Protein AF-A0A7S3S8M0-F1 (afdb_monomer_lite)

Organism: NCBI:txid141414

Structure (mmCIF, N/CA/C/O backbone):
data_AF-A0A7S3S8M0-F1
#
_entry.id   AF-A0A7S3S8M0-F1
#
loop_
_atom_site.group_PDB
_atom_site.id
_atom_site.type_symbol
_atom_site.label_atom_id
_atom_site.label_alt_id
_atom_site.label_comp_id
_atom_site.label_asym_id
_atom_site.label_entity_id
_atom_site.label_seq_id
_atom_site.pdbx_PDB_ins_code
_atom_site.Cartn_x
_atom_site.Cartn_y
_atom_site.Cartn_z
_atom_site.occupancy
_atom_site.B_iso_or_equiv
_atom_site.auth_seq_id
_atom_site.auth_comp_id
_atom_site.auth_asym_id
_atom_site.auth_atom_id
_atom_site.pdbx_PDB_model_num
ATOM 1 N N . ARG A 1 1 ? 14.376 28.567 -55.892 1.00 46.47 1 ARG A N 1
ATOM 2 C CA . ARG A 1 1 ? 14.948 27.377 -56.559 1.00 46.47 1 ARG A CA 1
ATOM 3 C C . ARG A 1 1 ? 15.601 26.534 -55.477 1.00 46.47 1 ARG A C 1
ATOM 5 O O . ARG A 1 1 ? 16.630 26.946 -54.967 1.00 46.47 1 ARG A O 1
ATOM 12 N N . ILE A 1 2 ? 14.950 25.452 -55.061 1.00 45.78 2 ILE A N 1
ATOM 13 C CA . ILE A 1 2 ? 15.560 24.413 -54.226 1.00 45.78 2 ILE A CA 1
ATOM 14 C C . ILE A 1 2 ? 15.512 23.169 -55.100 1.00 45.78 2 ILE A C 1
ATOM 16 O O . ILE A 1 2 ? 14.434 22.763 -55.526 1.00 45.78 2 ILE A O 1
ATOM 20 N N . GLU A 1 3 ? 16.686 22.670 -55.458 1.00 56.94 3 GLU A N 1
ATOM 21 C CA . GLU A 1 3 ? 16.868 21.474 -56.262 1.00 56.94 3 GLU A CA 1
ATOM 22 C C . GLU A 1 3 ? 17.497 20.395 -55.374 1.00 56.94 3 GLU A C 1
ATOM 24 O O . GLU A 1 3 ? 18.583 20.587 -54.832 1.00 56.94 3 GLU A O 1
ATOM 29 N N . PHE A 1 4 ? 16.781 19.270 -55.328 1.00 53.50 4 PHE A N 1
ATOM 30 C CA . PHE A 1 4 ? 17.281 17.897 -55.277 1.00 53.50 4 PHE A CA 1
ATOM 31 C C . PHE A 1 4 ? 17.477 17.166 -53.937 1.00 53.50 4 PHE A C 1
ATOM 33 O O . PHE A 1 4 ? 17.647 17.773 -52.882 1.00 53.50 4 PHE A O 1
ATOM 40 N N . PRO A 1 5 ? 17.293 15.830 -53.987 1.00 68.62 5 PRO A N 1
ATOM 41 C CA . PRO A 1 5 ? 16.395 15.100 -53.109 1.00 68.62 5 PRO A CA 1
ATOM 42 C C . PRO A 1 5 ? 17.157 14.026 -52.326 1.00 68.62 5 PRO A C 1
ATOM 44 O O . PRO A 1 5 ? 18.176 13.512 -52.771 1.00 68.62 5 PRO A O 1
ATOM 47 N N . ASN A 1 6 ? 16.632 13.630 -51.175 1.00 56.84 6 ASN A N 1
ATOM 48 C CA . ASN A 1 6 ? 17.016 12.362 -50.569 1.00 56.84 6 ASN A CA 1
ATOM 49 C C . ASN A 1 6 ? 15.737 11.587 -50.310 1.00 56.84 6 ASN A C 1
ATOM 51 O O . ASN A 1 6 ? 15.088 11.699 -49.272 1.00 56.84 6 ASN A O 1
ATOM 55 N N . GLU A 1 7 ? 15.359 10.866 -51.355 1.00 65.06 7 GLU A N 1
ATOM 56 C CA . GLU A 1 7 ? 14.410 9.776 -51.306 1.00 65.06 7 GLU A CA 1
ATOM 57 C C . GLU A 1 7 ? 14.955 8.704 -50.359 1.00 65.06 7 GLU A C 1
ATOM 59 O O . GLU A 1 7 ? 16.069 8.229 -50.540 1.00 65.06 7 GLU A O 1
ATOM 64 N N . CYS A 1 8 ? 14.162 8.358 -49.348 1.00 56.94 8 CYS A N 1
ATOM 65 C CA . CYS A 1 8 ? 13.964 6.995 -48.853 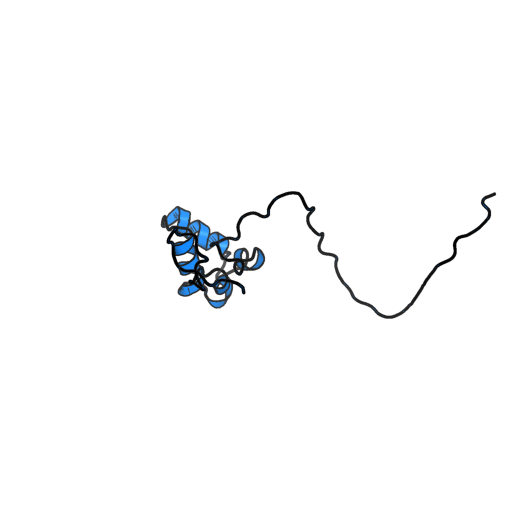1.00 56.94 8 CYS A CA 1
ATOM 66 C C . CYS A 1 8 ? 12.659 6.999 -48.049 1.00 56.94 8 CYS A C 1
ATOM 68 O O . CYS A 1 8 ? 12.625 6.806 -46.835 1.00 56.94 8 CYS A O 1
ATOM 70 N N . GLY A 1 9 ? 11.565 7.283 -48.761 1.00 52.06 9 GLY A N 1
ATOM 71 C CA . GLY A 1 9 ? 10.241 6.869 -48.332 1.00 52.06 9 GLY A CA 1
ATOM 72 C C . GLY A 1 9 ? 10.161 5.350 -48.423 1.00 52.06 9 GLY A C 1
ATOM 73 O O . GLY A 1 9 ? 10.115 4.798 -49.518 1.00 52.06 9 GLY A O 1
ATOM 74 N N . GLY A 1 10 ? 10.154 4.690 -47.270 1.00 51.50 10 GLY A N 1
ATOM 75 C CA . GLY A 1 10 ? 9.559 3.370 -47.114 1.00 51.50 10 GLY A CA 1
ATOM 76 C C . GLY A 1 10 ? 8.141 3.559 -46.594 1.00 51.50 10 GLY A C 1
ATOM 77 O O . GLY A 1 10 ? 7.939 3.709 -45.392 1.00 51.50 10 GLY A O 1
ATOM 78 N N . CYS A 1 11 ? 7.169 3.621 -47.499 1.00 51.19 11 CYS A N 1
ATOM 79 C CA . CYS A 1 11 ? 5.758 3.532 -47.151 1.00 51.19 11 CYS A CA 1
ATOM 80 C C . CYS A 1 11 ? 5.364 2.057 -47.272 1.00 51.19 11 CYS A C 1
ATOM 82 O O . CYS A 1 11 ? 5.011 1.626 -48.366 1.00 51.19 11 CYS A O 1
ATOM 84 N N . ASP A 1 12 ? 5.425 1.293 -46.183 1.00 59.22 12 ASP A N 1
ATOM 85 C CA . ASP A 1 12 ? 4.688 0.029 -46.092 1.00 59.22 12 ASP A CA 1
ATOM 86 C C . ASP A 1 12 ? 3.288 0.331 -45.537 1.00 59.22 12 ASP A C 1
ATOM 88 O O . ASP A 1 12 ? 3.151 0.698 -44.364 1.00 59.22 12 ASP A O 1
ATOM 92 N N . PRO A 1 13 ? 2.220 0.229 -46.347 1.00 67.12 13 PRO A N 1
ATOM 93 C CA . PRO A 1 13 ? 0.866 0.197 -45.839 1.00 67.12 13 PRO A CA 1
ATOM 94 C C . PRO A 1 13 ? 0.540 -1.247 -45.447 1.00 67.12 13 PRO A C 1
ATOM 96 O O . PRO A 1 13 ? 0.750 -2.168 -46.230 1.00 67.12 13 PRO A O 1
ATOM 99 N N . MET A 1 14 ? -0.077 -1.404 -44.276 1.00 63.03 14 MET A N 1
ATOM 100 C CA . MET A 1 14 ? -0.526 -2.659 -43.655 1.00 63.03 14 MET A CA 1
ATOM 101 C C . MET A 1 14 ? 0.556 -3.361 -42.826 1.00 63.03 14 MET A C 1
ATOM 103 O O . MET A 1 14 ? 1.325 -4.138 -43.362 1.00 63.03 14 MET A O 1
ATOM 107 N N . HIS A 1 15 ? 0.617 -3.083 -41.518 1.00 55.69 15 HIS A N 1
ATOM 108 C CA . HIS A 1 15 ? 0.306 -4.019 -40.419 1.00 55.69 15 HIS A CA 1
ATOM 109 C C . HIS A 1 15 ? 0.291 -3.205 -39.114 1.00 55.69 15 HIS A C 1
ATOM 111 O O . HIS A 1 15 ? 1.302 -2.653 -38.691 1.00 55.69 15 HIS A O 1
ATOM 117 N N . GLY A 1 16 ? -0.899 -3.031 -38.540 1.00 54.84 16 GLY A N 1
ATOM 118 C CA . GLY A 1 16 ? -1.130 -2.096 -37.447 1.00 54.84 16 GLY A CA 1
ATOM 119 C C . GLY A 1 16 ? -0.577 -2.525 -36.095 1.00 54.84 16 GLY A C 1
ATOM 120 O O . GLY A 1 16 ? -0.314 -3.694 -35.853 1.00 54.84 16 GLY A O 1
ATOM 121 N N . ALA A 1 17 ? -0.523 -1.561 -35.184 1.00 56.16 17 ALA A N 1
ATOM 122 C CA . ALA A 1 17 ? -0.957 -1.749 -33.809 1.00 56.16 17 ALA A CA 1
ATOM 123 C C . ALA A 1 17 ? -1.105 -0.378 -33.151 1.00 56.16 17 ALA A C 1
ATOM 125 O O . ALA A 1 17 ? -0.195 0.448 -33.137 1.00 56.16 17 ALA A O 1
ATOM 126 N N . GLN A 1 1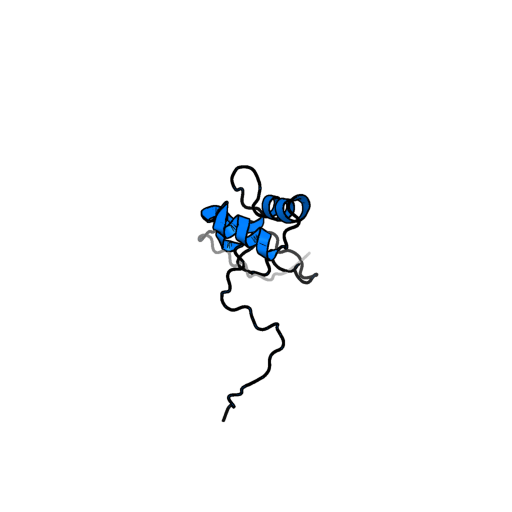8 ? -2.290 -0.168 -32.602 1.00 62.59 18 GLN A N 1
ATOM 127 C CA . GLN A 1 18 ? -2.567 0.822 -31.582 1.00 62.59 18 GLN A CA 1
ATOM 128 C C . GLN A 1 18 ? -1.582 0.602 -30.426 1.00 62.59 18 GLN A C 1
ATOM 130 O O . GLN A 1 18 ? -1.735 -0.357 -29.675 1.00 62.59 18 GLN A O 1
ATOM 135 N N . HIS A 1 19 ? -0.605 1.482 -30.246 1.00 48.19 19 HIS A N 1
ATOM 136 C CA . HIS A 1 19 ? 0.065 1.604 -28.960 1.00 48.19 19 HIS A CA 1
ATOM 137 C C . HIS A 1 19 ? 0.125 3.075 -28.597 1.00 48.19 19 HIS A C 1
ATOM 139 O O . HIS A 1 19 ? 0.967 3.836 -29.066 1.00 48.19 19 HIS A O 1
ATOM 145 N N . HIS A 1 20 ? -0.829 3.456 -27.754 1.00 51.00 20 HIS A N 1
ATOM 146 C CA . HIS A 1 20 ? -0.745 4.619 -26.892 1.00 51.00 20 HIS A CA 1
ATOM 147 C C . HIS A 1 20 ? 0.620 4.552 -26.202 1.00 51.00 20 HIS A C 1
ATOM 149 O O . HIS A 1 20 ? 0.832 3.735 -25.304 1.00 51.00 20 HIS A O 1
ATOM 155 N N . GLY A 1 21 ? 1.570 5.350 -26.687 1.00 43.09 21 GLY A N 1
ATOM 156 C CA . GLY A 1 21 ? 2.818 5.576 -25.987 1.00 43.09 21 GLY A CA 1
ATOM 157 C C . GLY A 1 21 ? 2.462 6.179 -24.640 1.00 43.09 21 GLY A C 1
ATOM 158 O O . GLY A 1 21 ? 2.100 7.350 -24.563 1.00 43.09 21 GLY A O 1
ATOM 159 N N . SER A 1 22 ? 2.508 5.362 -23.589 1.00 50.94 22 SER A N 1
ATOM 160 C CA . SER A 1 22 ? 2.587 5.878 -22.231 1.00 50.94 22 SER A CA 1
ATOM 161 C C . SER A 1 22 ? 3.812 6.798 -22.194 1.00 50.94 22 SER A C 1
ATOM 163 O O . SER A 1 22 ? 4.878 6.362 -22.648 1.00 50.94 22 SER A O 1
ATOM 165 N N . PRO A 1 23 ? 3.700 8.067 -21.764 1.00 51.53 23 PRO A N 1
ATOM 166 C CA . PRO A 1 23 ? 4.862 8.934 -21.702 1.00 51.53 23 PRO A CA 1
ATOM 167 C C . PRO A 1 23 ? 5.863 8.302 -20.734 1.00 51.53 23 PRO A C 1
ATOM 169 O O . PRO A 1 23 ? 5.599 8.180 -19.540 1.00 51.53 23 PRO A O 1
ATOM 172 N N . SER A 1 24 ? 7.005 7.865 -21.263 1.00 43.00 24 SER A N 1
ATOM 173 C CA . SER A 1 24 ? 8.133 7.437 -20.443 1.00 43.00 24 SER A CA 1
ATOM 174 C C . SER A 1 24 ? 8.518 8.619 -19.546 1.00 43.00 24 SER A C 1
ATOM 176 O O . SER A 1 24 ? 8.801 9.694 -20.089 1.00 43.00 24 SER A O 1
ATOM 178 N N . PRO A 1 25 ? 8.520 8.485 -18.206 1.00 56.91 25 PRO A N 1
ATOM 179 C CA . PRO A 1 25 ? 9.016 9.557 -17.362 1.00 56.91 25 PRO A CA 1
ATOM 180 C C . PRO A 1 25 ? 10.507 9.792 -17.674 1.00 56.91 25 PRO A C 1
ATOM 182 O O . PRO A 1 25 ? 11.226 8.842 -18.009 1.00 56.91 25 PRO A O 1
ATOM 185 N N . PRO A 1 26 ? 10.982 11.047 -17.619 1.00 55.00 26 PRO A N 1
ATOM 186 C CA . PRO A 1 26 ? 12.378 11.378 -17.884 1.00 55.00 26 PRO A CA 1
ATOM 187 C C . PRO A 1 26 ? 13.314 10.661 -16.889 1.00 55.00 26 PRO A C 1
ATOM 189 O O . PRO A 1 26 ? 12.963 10.513 -15.716 1.00 55.00 26 PRO A O 1
ATOM 192 N N . PRO A 1 27 ? 14.526 10.248 -17.301 1.00 62.56 27 PRO A N 1
ATOM 193 C CA . PRO A 1 27 ? 15.490 9.634 -16.395 1.00 62.56 27 PRO A CA 1
ATOM 194 C C . PRO A 1 27 ? 16.166 10.726 -15.561 1.00 62.56 27 PRO A C 1
ATOM 196 O O . PRO A 1 27 ? 17.148 11.318 -16.006 1.00 62.56 27 PRO A O 1
ATOM 199 N N . SER A 1 28 ? 15.644 11.078 -14.383 1.00 48.91 28 SER A N 1
ATOM 200 C CA . SER A 1 28 ? 16.306 12.115 -13.560 1.00 48.91 28 SER A CA 1
ATOM 201 C C . SER A 1 28 ? 16.190 11.984 -12.041 1.00 48.91 28 SER A C 1
ATOM 203 O O . SER A 1 28 ? 16.738 12.822 -11.334 1.00 48.91 28 SER A O 1
ATOM 205 N N . ALA A 1 29 ? 15.590 10.926 -11.501 1.00 57.66 29 ALA A N 1
ATOM 206 C CA . ALA A 1 29 ? 15.696 10.633 -10.072 1.00 57.66 29 ALA A CA 1
ATOM 207 C C . ALA A 1 29 ? 15.787 9.119 -9.849 1.00 57.66 29 ALA A C 1
ATOM 209 O O . ALA A 1 29 ? 15.172 8.371 -10.616 1.00 57.66 29 ALA A O 1
ATOM 210 N N . PRO A 1 30 ? 16.532 8.642 -8.831 1.00 58.81 30 PRO A N 1
ATOM 211 C CA . PRO A 1 30 ? 16.312 7.290 -8.341 1.00 58.81 30 PRO A CA 1
ATOM 212 C C . PRO A 1 30 ? 14.827 7.171 -7.988 1.00 58.81 30 PRO A C 1
ATOM 214 O O . PRO A 1 30 ? 14.282 8.041 -7.305 1.00 58.81 30 PRO A O 1
ATOM 217 N N . ALA A 1 31 ? 14.162 6.139 -8.511 1.00 61.22 31 ALA A N 1
ATOM 218 C CA . ALA A 1 31 ? 12.778 5.867 -8.153 1.00 61.22 31 ALA A CA 1
ATOM 219 C C . ALA A 1 31 ? 12.672 5.767 -6.619 1.00 61.22 31 ALA A C 1
ATOM 221 O O . ALA A 1 31 ? 13.605 5.247 -5.990 1.00 61.22 31 ALA A O 1
ATOM 222 N N . PRO A 1 32 ? 11.589 6.277 -6.003 1.00 65.69 32 PRO A N 1
ATOM 223 C CA . PRO A 1 32 ? 11.367 6.066 -4.580 1.00 65.69 32 PRO A CA 1
ATOM 224 C C . PRO A 1 32 ? 11.419 4.562 -4.268 1.00 65.69 32 PRO A C 1
ATOM 226 O O . PRO A 1 32 ? 11.102 3.744 -5.141 1.00 65.69 32 PRO A O 1
ATOM 229 N N . PRO A 1 33 ? 11.859 4.177 -3.057 1.00 73.56 33 PRO A N 1
ATOM 230 C CA . PRO A 1 33 ? 11.875 2.775 -2.678 1.00 73.56 33 PRO A CA 1
ATOM 231 C C . PRO A 1 33 ? 10.466 2.187 -2.836 1.00 73.56 33 PRO A C 1
ATOM 233 O O . PRO A 1 33 ? 9.485 2.879 -2.552 1.00 73.56 33 PRO A O 1
ATOM 236 N N . PRO A 1 34 ? 10.355 0.935 -3.310 1.00 78.88 34 PRO A N 1
ATOM 237 C CA . PRO A 1 34 ? 9.059 0.307 -3.474 1.00 78.88 34 PRO A CA 1
ATOM 238 C C . PRO A 1 34 ? 8.368 0.194 -2.108 1.00 78.88 34 PRO A C 1
ATOM 240 O O . PRO A 1 34 ? 9.035 -0.145 -1.120 1.00 78.88 34 PRO A O 1
ATOM 243 N N . PRO A 1 35 ? 7.053 0.450 -2.042 1.00 84.00 35 PRO A N 1
ATOM 244 C CA . PRO A 1 35 ? 6.298 0.304 -0.809 1.00 84.00 35 PRO A CA 1
ATOM 245 C C . PRO A 1 35 ? 6.409 -1.117 -0.252 1.00 84.00 35 PRO A C 1
ATOM 247 O O . PRO A 1 35 ? 6.571 -2.089 -0.998 1.00 84.00 35 PRO A O 1
ATOM 250 N N . CYS A 1 36 ? 6.342 -1.249 1.073 1.00 90.44 36 CYS A N 1
ATOM 251 C CA . CYS A 1 36 ? 6.461 -2.530 1.776 1.00 90.44 36 CYS A CA 1
ATOM 252 C C . CYS A 1 36 ? 7.817 -3.238 1.579 1.00 90.44 36 CYS A C 1
ATOM 254 O O . CYS A 1 36 ? 7.966 -4.402 1.948 1.00 90.44 36 CYS A O 1
ATOM 256 N N . GLY A 1 37 ? 8.809 -2.576 0.971 1.00 88.06 37 GLY A N 1
ATOM 257 C CA . GLY A 1 37 ? 10.124 -3.154 0.695 1.00 88.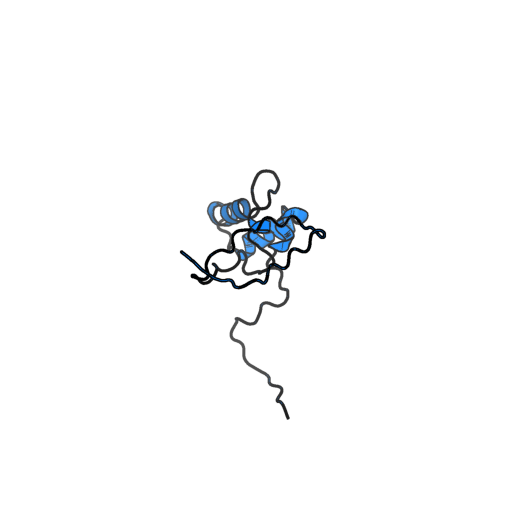06 37 GLY A CA 1
ATOM 258 C C . GLY A 1 37 ? 10.118 -4.308 -0.314 1.00 88.06 37 GLY A C 1
ATOM 259 O O . GLY A 1 37 ? 11.124 -5.012 -0.426 1.00 88.06 37 GLY A O 1
ATOM 260 N N . VAL A 1 38 ? 9.021 -4.514 -1.056 1.00 88.50 38 VAL A N 1
ATOM 261 C CA . VAL A 1 38 ? 8.903 -5.578 -2.064 1.00 88.50 38 VAL A CA 1
ATOM 262 C C . VAL A 1 38 ? 8.584 -5.009 -3.440 1.00 88.50 38 VAL A C 1
ATOM 264 O O . VAL A 1 38 ? 7.649 -4.237 -3.620 1.00 88.50 38 VAL A O 1
ATOM 267 N N . SER A 1 39 ? 9.339 -5.434 -4.453 1.00 88.06 39 SER A N 1
ATOM 268 C CA . SER A 1 39 ? 9.157 -4.979 -5.840 1.00 88.06 39 SER A CA 1
ATOM 269 C C . SER A 1 39 ? 7.832 -5.427 -6.466 1.00 88.06 39 SER A C 1
ATOM 271 O O . SER A 1 39 ? 7.402 -4.855 -7.465 1.00 88.06 39 SER A O 1
ATOM 273 N N . SER A 1 40 ? 7.176 -6.433 -5.885 1.00 89.00 40 SER A N 1
ATOM 274 C CA . SER A 1 40 ? 5.833 -6.871 -6.267 1.00 89.00 40 SER A CA 1
ATOM 275 C C . SER A 1 40 ? 4.743 -5.879 -5.845 1.00 89.00 40 SER A C 1
ATOM 277 O O . SER A 1 40 ? 3.684 -5.846 -6.475 1.00 89.00 40 SER A O 1
ATOM 279 N N . CYS A 1 41 ? 5.006 -5.028 -4.847 1.00 91.38 41 CYS A N 1
ATOM 280 C CA . CYS A 1 41 ? 4.142 -3.907 -4.493 1.00 91.38 41 CYS A CA 1
ATOM 281 C C . CYS A 1 41 ? 4.410 -2.741 -5.452 1.00 91.38 41 CYS A C 1
ATOM 283 O O . CYS A 1 41 ? 5.044 -1.745 -5.117 1.00 91.38 41 CYS A O 1
ATOM 285 N N . THR A 1 42 ? 3.993 -2.908 -6.704 1.00 91.12 42 THR A N 1
ATOM 286 C CA . THR A 1 42 ? 4.101 -1.843 -7.710 1.00 91.12 42 THR A CA 1
ATOM 287 C C . THR A 1 42 ? 3.124 -0.707 -7.405 1.00 91.12 42 THR A C 1
ATOM 289 O O . THR A 1 42 ? 2.120 -0.923 -6.728 1.00 91.12 42 THR A O 1
ATOM 292 N N . ASP A 1 43 ? 3.353 0.475 -7.981 1.00 89.56 43 ASP A N 1
ATOM 293 C CA . ASP A 1 43 ? 2.442 1.629 -7.877 1.00 89.56 43 ASP A CA 1
ATOM 294 C C . ASP A 1 43 ? 0.989 1.271 -8.243 1.00 89.56 43 ASP A C 1
ATOM 296 O O . ASP A 1 43 ? 0.037 1.707 -7.600 1.00 89.56 43 ASP A O 1
ATOM 300 N N . SER A 1 44 ? 0.807 0.391 -9.235 1.00 90.31 44 SER A N 1
ATOM 301 C CA . SER A 1 44 ? -0.521 -0.077 -9.639 1.00 90.31 44 SER A CA 1
ATOM 302 C C . SER A 1 44 ? -1.196 -0.937 -8.568 1.00 90.31 44 SER A C 1
ATOM 304 O O . SER A 1 44 ? -2.408 -0.833 -8.389 1.00 90.31 44 SER A O 1
ATOM 306 N N . VAL A 1 45 ? -0.446 -1.793 -7.865 1.00 93.50 45 VAL A N 1
ATOM 307 C CA . VAL A 1 45 ? -0.986 -2.601 -6.756 1.00 93.50 45 VAL A CA 1
ATOM 308 C C . VAL A 1 45 ? -1.254 -1.701 -5.554 1.00 93.50 45 VAL A C 1
ATOM 310 O O . VAL A 1 45 ? -2.316 -1.782 -4.948 1.00 93.50 45 VAL A O 1
ATOM 313 N N . TRP A 1 46 ? -0.333 -0.788 -5.251 1.00 93.19 46 TRP A N 1
ATOM 314 C CA . TRP A 1 46 ? -0.486 0.196 -4.183 1.00 93.19 46 TRP A CA 1
ATOM 315 C C . TRP A 1 46 ? -1.762 1.035 -4.350 1.00 93.19 46 TRP A C 1
ATOM 317 O O . TRP A 1 46 ? -2.516 1.210 -3.394 1.00 93.19 46 TRP A O 1
ATOM 327 N N . ALA A 1 47 ? -2.060 1.471 -5.578 1.00 94.88 47 ALA A N 1
ATOM 328 C CA . ALA A 1 47 ? -3.269 2.217 -5.924 1.00 94.88 47 ALA A CA 1
ATOM 329 C C . ALA A 1 47 ? -4.512 1.338 -6.188 1.00 94.88 47 ALA A C 1
ATOM 331 O O . ALA A 1 47 ? -5.570 1.863 -6.543 1.00 94.88 47 ALA A O 1
ATOM 332 N N . THR A 1 48 ? -4.425 0.011 -6.043 1.00 95.00 48 THR A N 1
ATOM 333 C CA . THR A 1 48 ? -5.568 -0.882 -6.288 1.00 95.00 48 THR A CA 1
ATOM 334 C C . THR A 1 48 ? -6.651 -0.658 -5.238 1.00 95.00 48 THR A C 1
ATOM 336 O O . THR A 1 48 ? -6.382 -0.663 -4.038 1.00 95.00 48 THR A O 1
ATOM 339 N N . LEU A 1 49 ? -7.892 -0.478 -5.697 1.00 95.38 49 LEU A N 1
ATOM 340 C CA . LEU A 1 49 ? -9.057 -0.318 -4.831 1.00 95.38 49 LEU A CA 1
ATOM 341 C C . LEU A 1 49 ? -9.445 -1.649 -4.181 1.00 95.38 49 LEU A C 1
ATOM 343 O O . LEU A 1 49 ? -9.791 -2.615 -4.861 1.00 95.38 49 LEU A O 1
ATOM 347 N N . ALA A 1 50 ? -9.473 -1.650 -2.854 1.00 92.88 50 ALA A N 1
ATOM 348 C CA . ALA A 1 50 ? -9.942 -2.731 -2.013 1.00 92.88 50 ALA A CA 1
ATOM 349 C C . ALA A 1 50 ? -11.015 -2.187 -1.057 1.00 92.88 50 ALA A C 1
ATOM 351 O O . ALA A 1 50 ? -10.756 -1.338 -0.211 1.00 92.88 50 ALA A O 1
ATOM 352 N N . ASN A 1 51 ? -12.259 -2.636 -1.234 1.00 89.88 51 ASN A N 1
ATOM 353 C CA . ASN A 1 51 ? -13.396 -2.259 -0.385 1.00 89.88 51 ASN A CA 1
ATOM 354 C C . ASN A 1 51 ? -13.599 -0.734 -0.180 1.00 89.88 51 ASN A C 1
ATOM 356 O O . ASN A 1 51 ? -14.020 -0.289 0.886 1.00 89.88 51 ASN A O 1
ATOM 360 N N . GLY A 1 52 ? -13.319 0.070 -1.213 1.00 90.25 52 GLY A N 1
ATOM 361 C CA . GLY A 1 52 ? -13.570 1.520 -1.218 1.00 90.25 52 GLY A CA 1
ATOM 362 C C . GLY A 1 52 ? -12.389 2.405 -0.811 1.00 90.25 52 GLY A C 1
ATOM 363 O O . GLY A 1 52 ? -12.535 3.623 -0.798 1.00 90.25 52 GLY A O 1
ATOM 364 N N . PHE A 1 53 ? -11.226 1.826 -0.528 1.00 93.31 53 PHE A N 1
ATOM 365 C CA . PHE A 1 53 ? -9.967 2.540 -0.298 1.00 93.31 53 PHE A CA 1
ATOM 366 C C . PHE A 1 53 ? -8.834 1.849 -1.060 1.00 93.31 53 PHE A C 1
ATOM 368 O O . PHE A 1 53 ? -8.978 0.693 -1.454 1.00 93.31 53 PHE A O 1
ATOM 375 N N . THR A 1 54 ? -7.720 2.534 -1.324 1.00 96.81 54 THR A N 1
ATOM 376 C CA . THR A 1 54 ? -6.582 1.866 -1.972 1.00 96.81 54 THR A CA 1
ATOM 377 C C . THR A 1 54 ? -5.787 1.027 -0.970 1.00 96.81 54 THR A C 1
ATOM 379 O O . THR A 1 54 ? -5.823 1.288 0.237 1.00 96.81 54 THR A O 1
ATOM 382 N N . CYS A 1 55 ? -5.049 0.023 -1.455 1.00 95.94 55 CYS A N 1
ATOM 383 C CA . CYS A 1 55 ? -4.112 -0.736 -0.621 1.00 95.94 55 CYS A CA 1
ATOM 384 C C . CYS A 1 55 ? -3.174 0.214 0.149 1.00 95.94 55 CYS A C 1
ATOM 386 O O . CYS A 1 55 ? -3.008 0.075 1.360 1.00 95.94 55 CYS A O 1
ATOM 388 N N . GLY A 1 56 ? -2.638 1.229 -0.534 1.00 95.06 56 GLY A N 1
ATOM 389 C CA . GLY A 1 56 ? -1.776 2.253 0.046 1.00 95.06 56 GLY A CA 1
ATOM 390 C C . GLY A 1 56 ? -2.447 3.123 1.107 1.00 95.06 56 GLY A C 1
ATOM 391 O O . GLY A 1 56 ? -1.853 3.367 2.159 1.00 95.06 56 GLY A O 1
ATOM 392 N N . ASP A 1 57 ? -3.695 3.543 0.886 1.00 96.94 57 ASP A N 1
ATOM 393 C CA . ASP A 1 57 ? -4.452 4.320 1.878 1.00 96.94 57 ASP A CA 1
ATOM 394 C C . ASP A 1 57 ? -4.662 3.517 3.161 1.00 96.94 57 ASP A C 1
ATOM 396 O O . ASP A 1 57 ? -4.477 4.034 4.264 1.00 96.94 57 ASP A O 1
ATOM 400 N N . ARG A 1 58 ? -5.001 2.227 3.037 1.00 96.75 58 ARG A N 1
ATOM 401 C CA . ARG A 1 58 ? -5.201 1.357 4.201 1.00 96.75 58 ARG A CA 1
ATOM 402 C C . ARG A 1 58 ? -3.905 1.110 4.958 1.00 96.75 58 ARG A C 1
ATOM 404 O O . ARG A 1 58 ? -3.902 1.181 6.185 1.00 96.75 58 ARG A O 1
ATOM 411 N N . ILE A 1 59 ? -2.812 0.859 4.238 1.00 95.12 59 ILE A N 1
ATOM 412 C CA . ILE A 1 59 ? -1.477 0.676 4.820 1.00 95.12 59 ILE A CA 1
ATOM 413 C C . ILE A 1 59 ? -1.034 1.954 5.546 1.00 95.12 59 ILE A C 1
ATOM 415 O O . ILE A 1 59 ? -0.527 1.884 6.664 1.00 95.12 59 ILE A O 1
ATOM 419 N N . THR A 1 60 ? -1.269 3.128 4.956 1.00 95.75 60 THR A N 1
ATOM 420 C CA . THR A 1 60 ? -0.954 4.426 5.577 1.00 95.75 60 THR A CA 1
ATOM 421 C C . THR A 1 60 ? -1.812 4.672 6.817 1.00 95.75 60 THR A C 1
ATOM 423 O O . THR A 1 60 ? -1.297 5.095 7.850 1.00 95.75 60 THR A O 1
ATOM 426 N N . TRP A 1 61 ? -3.105 4.344 6.762 1.00 96.56 61 TRP A N 1
ATOM 427 C CA . TRP A 1 61 ? -4.007 4.448 7.908 1.00 96.56 61 TRP A CA 1
ATOM 428 C C . TRP A 1 61 ? -3.569 3.550 9.071 1.00 96.56 61 TRP A C 1
ATOM 430 O O . TRP A 1 61 ? -3.588 3.985 10.217 1.00 96.56 61 TRP A O 1
ATOM 440 N N . LEU A 1 62 ? -3.123 2.321 8.795 1.00 96.50 62 LEU A N 1
ATOM 441 C CA . LEU A 1 62 ? -2.593 1.419 9.823 1.00 96.50 62 LEU A CA 1
ATOM 442 C C . LEU A 1 62 ? -1.304 1.959 10.463 1.00 96.50 62 LEU A C 1
ATOM 444 O O . LEU A 1 62 ? -1.112 1.828 11.670 1.00 96.50 62 LEU A O 1
ATOM 448 N N . GLN A 1 63 ? -0.435 2.603 9.685 1.00 96.12 63 GLN A N 1
ATOM 449 C CA . GLN A 1 63 ? 0.761 3.252 10.229 1.00 96.12 63 GLN A CA 1
ATOM 450 C C . GLN A 1 63 ? 0.417 4.480 11.081 1.00 96.12 63 GLN A C 1
ATOM 452 O O . GLN A 1 63 ? 1.012 4.693 12.135 1.00 96.12 63 GLN A O 1
ATOM 457 N N . ASP A 1 64 ? -0.550 5.296 10.658 1.00 95.50 64 ASP A N 1
ATOM 458 C CA . ASP A 1 64 ? -0.883 6.528 11.373 1.00 95.50 64 ASP A CA 1
ATOM 459 C C . ASP A 1 64 ? -1.785 6.296 12.592 1.00 95.50 64 ASP A C 1
ATOM 461 O O . ASP A 1 64 ? -1.526 6.845 13.662 1.00 95.50 64 ASP A O 1
ATOM 465 N N . VAL A 1 65 ? -2.818 5.467 12.467 1.00 96.06 65 VAL A N 1
ATOM 466 C CA . VAL A 1 65 ? -3.834 5.283 13.512 1.00 96.06 65 VAL A CA 1
ATOM 467 C C . VAL A 1 65 ? -3.453 4.159 14.464 1.00 96.06 65 VAL A C 1
ATOM 469 O O . VAL A 1 65 ? -3.436 4.364 15.676 1.00 96.06 65 VAL A O 1
ATOM 472 N N . GLU A 1 66 ? -3.078 2.999 13.924 1.00 94.06 66 GLU A N 1
ATOM 473 C CA . GLU A 1 66 ? -2.705 1.825 14.726 1.00 94.06 66 GLU A CA 1
ATOM 474 C C . GLU A 1 66 ? -1.220 1.831 15.122 1.00 94.06 66 GLU A C 1
ATOM 476 O O . GLU A 1 66 ? -0.779 0.969 15.881 1.00 94.06 66 GLU A O 1
ATOM 481 N N . LYS A 1 67 ? -0.442 2.809 14.629 1.00 95.94 67 LYS A N 1
ATOM 482 C CA . LYS A 1 67 ? 1.004 2.939 14.879 1.00 95.94 67 LYS A CA 1
ATOM 483 C C . LYS A 1 67 ? 1.783 1.665 14.542 1.00 95.94 67 LYS A C 1
ATOM 485 O O . LYS A 1 67 ? 2.772 1.347 15.199 1.00 95.94 67 LYS A O 1
ATOM 490 N N . LEU A 1 68 ? 1.334 0.944 13.514 1.00 93.25 68 LEU A N 1
ATOM 491 C CA . LEU A 1 68 ? 2.042 -0.221 12.996 1.00 93.25 68 LEU A CA 1
ATOM 492 C C . LEU A 1 68 ? 3.247 0.208 12.161 1.00 93.25 68 LEU A C 1
ATOM 494 O O . LEU A 1 68 ? 3.192 1.199 11.438 1.00 93.25 68 LEU A O 1
ATOM 498 N N . ASP A 1 69 ? 4.316 -0.580 12.209 1.00 93.12 69 ASP A N 1
ATOM 499 C CA . ASP A 1 69 ? 5.404 -0.464 11.242 1.00 93.12 69 ASP A CA 1
ATOM 500 C C . ASP A 1 69 ? 4.910 -0.798 9.829 1.00 93.12 69 ASP A C 1
ATOM 502 O O . ASP A 1 69 ? 3.998 -1.613 9.654 1.00 93.12 69 ASP A O 1
ATOM 506 N N . GLU A 1 70 ? 5.564 -0.231 8.813 1.00 91.50 70 GLU A N 1
ATOM 507 C CA . GLU A 1 70 ? 5.218 -0.441 7.402 1.00 91.50 70 GLU A CA 1
ATOM 508 C C . GLU A 1 70 ? 5.099 -1.936 7.058 1.00 91.50 70 GLU A C 1
ATOM 510 O O . GLU A 1 70 ? 4.090 -2.368 6.511 1.00 91.50 70 GLU A O 1
ATOM 515 N N . ASP A 1 71 ? 6.065 -2.760 7.472 1.00 91.69 71 ASP A N 1
ATOM 516 C 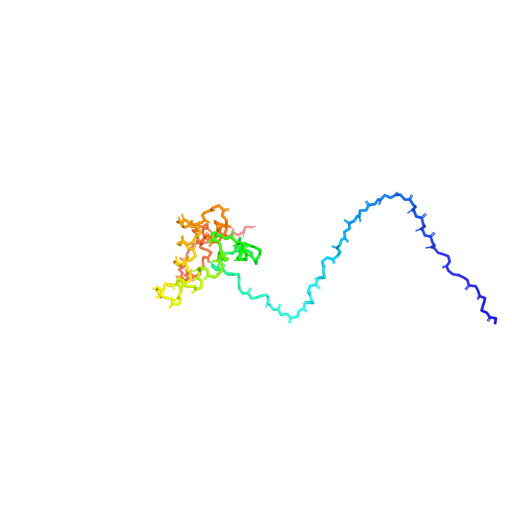CA . ASP A 1 71 ? 6.044 -4.211 7.247 1.00 91.69 71 ASP A CA 1
ATOM 517 C C . ASP A 1 71 ? 4.814 -4.896 7.872 1.00 91.69 71 ASP A C 1
ATOM 519 O O . ASP A 1 71 ? 4.202 -5.767 7.251 1.00 91.69 71 ASP A O 1
ATOM 523 N N . GLN A 1 72 ? 4.420 -4.498 9.085 1.00 93.38 72 GLN A N 1
ATOM 524 C CA . GLN A 1 72 ? 3.250 -5.068 9.756 1.00 93.38 72 GLN A CA 1
ATOM 525 C C . GLN A 1 72 ? 1.953 -4.607 9.091 1.00 93.38 72 GLN A C 1
ATOM 527 O O . GLN A 1 72 ? 1.069 -5.431 8.846 1.00 93.38 72 GLN A O 1
ATOM 532 N N . ALA A 1 73 ? 1.859 -3.323 8.740 1.00 95.31 73 ALA A N 1
ATOM 533 C CA . ALA A 1 73 ? 0.723 -2.768 8.017 1.00 95.31 73 ALA A CA 1
ATOM 534 C C . ALA A 1 73 ? 0.542 -3.453 6.652 1.00 95.31 73 ALA A C 1
ATOM 536 O O . ALA A 1 73 ? -0.559 -3.883 6.312 1.00 95.31 73 ALA A O 1
ATOM 537 N N . CYS A 1 74 ? 1.629 -3.648 5.907 1.00 94.81 74 CYS A N 1
ATOM 538 C CA . CYS A 1 74 ? 1.606 -4.330 4.621 1.00 94.81 74 CYS A CA 1
ATOM 539 C C . CYS A 1 74 ? 1.149 -5.788 4.742 1.00 94.81 74 CYS A C 1
ATOM 541 O O . CYS A 1 74 ? 0.268 -6.204 3.995 1.00 94.81 74 CYS A O 1
ATOM 543 N N . ARG A 1 75 ? 1.651 -6.559 5.719 1.00 94.06 75 ARG A N 1
ATOM 544 C CA . ARG A 1 75 ? 1.165 -7.934 5.970 1.00 94.06 75 ARG A CA 1
ATOM 545 C C . ARG A 1 75 ? -0.300 -7.963 6.388 1.00 94.06 75 ARG A C 1
ATOM 547 O O . ARG A 1 75 ? -1.038 -8.861 5.992 1.00 94.06 75 ARG A O 1
ATOM 554 N N . GLN A 1 76 ? -0.740 -7.001 7.190 1.00 94.94 76 GLN A N 1
ATOM 555 C CA . GLN A 1 76 ? -2.132 -6.934 7.618 1.00 94.94 76 GLN A CA 1
ATOM 556 C C . GLN A 1 76 ? -3.056 -6.746 6.406 1.00 94.94 76 GLN A C 1
ATOM 558 O O . GLN A 1 76 ? -3.978 -7.536 6.199 1.00 94.94 76 GLN A O 1
ATOM 563 N N . VAL A 1 77 ? -2.763 -5.773 5.544 1.00 95.56 77 VAL A N 1
ATOM 564 C CA . VAL A 1 77 ? -3.575 -5.500 4.349 1.00 95.56 77 VAL A CA 1
ATOM 565 C C . VAL A 1 77 ? -3.454 -6.626 3.323 1.00 95.56 77 VAL A C 1
ATOM 567 O O . VAL A 1 77 ? -4.465 -7.144 2.858 1.00 95.56 77 VAL A O 1
ATOM 570 N N . ALA A 1 78 ? -2.233 -7.051 3.002 1.00 94.62 78 ALA A N 1
ATOM 571 C CA . ALA A 1 78 ? -1.959 -7.994 1.924 1.00 94.62 78 ALA A CA 1
ATOM 572 C C . ALA A 1 78 ? -2.217 -9.464 2.288 1.00 94.62 78 ALA A C 1
ATOM 574 O O . ALA A 1 78 ? -2.493 -10.265 1.403 1.00 94.62 78 ALA A O 1
ATOM 575 N N . SER A 1 79 ? -2.138 -9.856 3.563 1.00 93.38 79 SER A N 1
ATOM 576 C CA . SER A 1 79 ? -2.367 -11.252 3.969 1.00 93.38 79 SER A CA 1
ATOM 577 C C . SER A 1 79 ? -3.704 -11.483 4.672 1.00 93.38 79 SER A C 1
ATOM 579 O O . SER A 1 79 ? -4.132 -12.638 4.748 1.00 93.38 79 SER A O 1
ATOM 581 N N . LYS A 1 80 ? -4.312 -10.452 5.281 1.00 93.75 80 LYS A N 1
ATOM 582 C CA . LYS A 1 80 ? -5.494 -10.613 6.150 1.00 93.75 80 LYS A CA 1
ATOM 583 C C . LYS A 1 80 ? -6.727 -9.905 5.620 1.00 93.75 80 LYS A C 1
ATOM 585 O O . LYS A 1 80 ? -7.778 -10.533 5.574 1.00 93.75 80 LYS A O 1
ATOM 590 N N . GLU A 1 81 ? -6.612 -8.630 5.258 1.00 94.81 81 GLU A N 1
ATOM 591 C CA . GLU A 1 81 ? -7.783 -7.847 4.858 1.00 94.81 81 GLU A CA 1
ATOM 592 C C . GLU A 1 81 ? -8.136 -8.058 3.377 1.00 94.81 81 GLU A C 1
ATOM 594 O O . GLU A 1 81 ? -9.283 -8.369 3.066 1.00 94.81 81 GLU A O 1
ATOM 599 N N . PHE A 1 82 ? -7.154 -7.949 2.473 1.00 96.38 82 PHE A N 1
ATOM 600 C CA . PHE A 1 82 ? -7.369 -7.917 1.018 1.00 96.38 82 PHE A CA 1
ATOM 601 C C . PHE A 1 82 ? -6.314 -8.724 0.245 1.00 96.38 82 PHE A C 1
ATOM 603 O O . PHE A 1 82 ? -5.550 -8.158 -0.542 1.00 96.38 82 PHE A O 1
ATOM 610 N N . PRO A 1 83 ? -6.246 -10.054 0.433 1.00 94.12 83 PRO A N 1
ATOM 611 C CA . PRO A 1 83 ? -5.242 -10.883 -0.232 1.00 94.12 83 PRO A CA 1
ATOM 612 C C . PRO A 1 83 ? -5.373 -10.913 -1.756 1.00 94.12 83 PRO A C 1
ATOM 614 O O . PRO A 1 83 ? -4.363 -10.984 -2.450 1.00 94.12 83 PRO A O 1
ATOM 617 N N . ASP A 1 84 ? -6.589 -10.801 -2.289 1.00 94.56 84 ASP A N 1
ATOM 618 C CA . ASP A 1 84 ? -6.822 -10.853 -3.735 1.00 94.56 84 ASP A CA 1
ATOM 619 C C . ASP A 1 84 ? -6.413 -9.555 -4.452 1.00 94.56 84 ASP A C 1
ATOM 621 O O . ASP A 1 84 ? -5.973 -9.593 -5.598 1.00 94.56 84 ASP A O 1
ATOM 625 N N . GLN A 1 85 ? -6.550 -8.401 -3.788 1.00 95.38 85 GLN A N 1
ATOM 626 C CA . GLN A 1 85 ? -6.248 -7.084 -4.368 1.00 95.38 85 GLN A CA 1
ATOM 627 C C . GLN A 1 85 ? -4.842 -6.601 -4.002 1.00 95.38 85 GLN A C 1
ATOM 629 O O . GLN A 1 85 ? -4.121 -6.080 -4.847 1.00 95.38 85 GLN A O 1
ATOM 634 N N . CYS A 1 86 ? -4.453 -6.784 -2.740 1.00 95.38 86 CYS A N 1
ATOM 635 C CA . CYS A 1 86 ? -3.233 -6.231 -2.163 1.00 95.38 86 CYS A CA 1
ATOM 636 C C . CYS A 1 86 ? -2.157 -7.294 -1.907 1.00 95.38 86 CYS A C 1
ATOM 638 O O . CYS A 1 86 ? -1.081 -6.948 -1.427 1.00 95.38 86 CYS A O 1
ATOM 640 N N . GLY A 1 87 ? -2.400 -8.574 -2.219 1.00 93.38 87 GLY A N 1
ATOM 641 C CA . GLY A 1 87 ? -1.499 -9.685 -1.887 1.00 93.38 87 GLY A CA 1
ATOM 642 C C . GLY A 1 87 ? -0.068 -9.537 -2.410 1.00 93.38 87 GLY A C 1
ATOM 643 O O . GLY A 1 87 ? 0.873 -10.012 -1.779 1.00 93.38 87 GLY A O 1
ATOM 644 N N . SER A 1 88 ? 0.135 -8.822 -3.521 1.00 92.12 88 SER A N 1
ATOM 645 C CA . SER A 1 88 ? 1.478 -8.542 -4.051 1.00 92.12 88 SER A CA 1
ATOM 646 C C . SER A 1 88 ? 2.285 -7.557 -3.193 1.00 92.12 88 SER A C 1
ATOM 648 O O . SER A 1 88 ? 3.496 -7.456 -3.375 1.00 92.12 88 SER A O 1
ATOM 650 N N . CYS A 1 89 ? 1.645 -6.873 -2.244 1.00 92.81 89 CYS A N 1
ATOM 651 C CA . CYS A 1 89 ? 2.292 -6.025 -1.247 1.00 92.81 89 CYS A CA 1
ATOM 652 C C . CYS A 1 89 ? 2.648 -6.757 0.049 1.00 92.81 89 CYS A C 1
ATOM 654 O O . CYS A 1 89 ? 3.115 -6.119 0.987 1.00 92.81 89 CYS A O 1
ATOM 656 N N . ASP A 1 90 ? 2.447 -8.075 0.128 1.00 92.06 90 ASP A N 1
ATOM 657 C CA . ASP A 1 90 ? 2.851 -8.857 1.292 1.00 92.06 90 ASP A CA 1
ATOM 658 C C . ASP A 1 90 ? 4.390 -8.949 1.348 1.00 92.06 90 ASP A C 1
ATOM 660 O O . ASP A 1 90 ? 4.990 -9.576 0.468 1.00 92.06 90 ASP A O 1
ATOM 664 N N . PRO A 1 91 ? 5.053 -8.397 2.383 1.00 86.00 91 PRO A N 1
ATOM 665 C CA . PRO A 1 91 ? 6.498 -8.501 2.562 1.00 86.00 91 PRO A CA 1
ATOM 666 C C . PRO A 1 91 ? 6.940 -9.884 3.062 1.00 86.00 91 PRO A C 1
ATOM 668 O O . PRO A 1 91 ? 8.038 -10.028 3.609 1.00 86.00 91 PRO A O 1
ATOM 671 N N . ARG A 1 92 ? 6.093 -10.918 2.909 1.00 70.75 92 ARG A N 1
ATOM 672 C CA . ARG A 1 92 ? 6.416 -12.327 3.149 1.00 70.75 92 ARG A CA 1
ATOM 673 C C . ARG A 1 92 ? 7.862 -12.614 2.753 1.00 70.75 92 ARG A C 1
ATOM 675 O O . ARG A 1 92 ? 8.295 -12.233 1.665 1.00 70.75 92 ARG A O 1
ATOM 682 N N . PRO A 1 93 ? 8.610 -13.336 3.599 1.00 56.06 93 PRO A N 1
ATOM 683 C CA . PRO A 1 93 ? 10.026 -13.548 3.387 1.00 56.06 93 PRO A CA 1
ATOM 684 C C . PRO A 1 93 ? 10.238 -14.549 2.247 1.00 56.06 93 PRO A C 1
ATOM 686 O O . PRO A 1 93 ? 10.564 -15.710 2.483 1.00 56.06 93 PRO A O 1
ATOM 689 N N . THR A 1 94 ? 10.136 -14.115 0.992 1.00 54.38 94 THR A N 1
ATOM 690 C CA . THR A 1 94 ? 10.932 -14.747 -0.062 1.00 54.38 94 THR A CA 1
ATOM 691 C C . THR A 1 94 ? 12.337 -14.228 0.142 1.00 54.38 94 THR A C 1
ATOM 693 O O . THR A 1 94 ? 12.706 -13.229 -0.453 1.00 54.38 94 THR A O 1
ATOM 696 N N . GLN A 1 95 ? 13.044 -14.846 1.095 1.00 49.53 95 GLN A N 1
ATOM 697 C CA . GLN A 1 95 ? 14.418 -14.532 1.473 1.00 49.53 95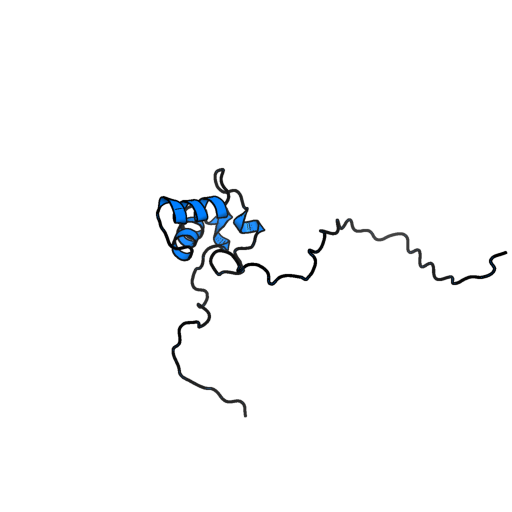 GLN A CA 1
ATOM 698 C C . GLN A 1 95 ? 14.665 -13.028 1.476 1.00 49.53 95 GLN A C 1
ATOM 700 O O . GLN A 1 95 ? 15.169 -12.468 0.509 1.00 49.53 95 GLN A O 1
ATOM 705 N N . ARG A 1 96 ? 14.322 -12.397 2.603 1.00 48.47 96 ARG A N 1
ATOM 706 C CA . ARG A 1 96 ? 15.069 -11.265 3.150 1.00 48.47 96 ARG A CA 1
ATOM 707 C C . ARG A 1 96 ? 16.487 -11.309 2.586 1.00 48.47 96 ARG A C 1
ATOM 709 O O . ARG A 1 96 ? 17.301 -12.087 3.081 1.00 48.47 96 ARG A O 1
ATOM 716 N N . SER A 1 97 ? 16.752 -10.541 1.533 1.00 50.84 97 SER A N 1
ATOM 717 C CA . SER A 1 97 ? 18.104 -10.339 1.049 1.00 50.84 97 SER A CA 1
ATOM 718 C C . SER A 1 97 ? 18.800 -9.604 2.177 1.00 50.84 97 SER A C 1
ATOM 720 O O . SER A 1 97 ? 18.653 -8.401 2.348 1.00 50.84 97 SER A O 1
ATOM 722 N N . SER A 1 98 ? 19.404 -10.396 3.058 1.00 55.19 98 SER A N 1
ATOM 723 C CA . SER A 1 98 ? 20.767 -10.222 3.519 1.00 55.19 98 SER A CA 1
ATOM 724 C C . SER A 1 98 ? 21.158 -8.785 3.848 1.00 55.19 98 SER A C 1
ATOM 726 O O . SER A 1 98 ? 22.187 -8.312 3.392 1.00 55.19 98 SER A O 1
ATOM 728 N N . SER A 1 99 ? 20.366 -8.111 4.680 1.00 56.34 99 SER A N 1
ATOM 729 C CA . SER A 1 99 ? 20.763 -6.833 5.286 1.00 56.34 99 SER A CA 1
ATOM 730 C C . SER A 1 99 ? 20.651 -6.855 6.811 1.00 56.34 99 SER A C 1
ATOM 732 O O . SER A 1 99 ? 20.522 -5.817 7.445 1.00 56.34 99 SER A O 1
ATOM 734 N N . ALA A 1 100 ? 20.748 -8.039 7.431 1.00 52.56 100 ALA A N 1
ATOM 735 C CA . ALA A 1 100 ? 21.534 -8.114 8.660 1.00 52.56 100 ALA A CA 1
ATOM 736 C C . ALA A 1 100 ? 22.851 -8.791 8.329 1.00 52.56 100 ALA A C 1
ATOM 738 O O . ALA A 1 100 ? 22.898 -9.998 8.113 1.00 52.56 100 ALA A O 1
ATOM 739 N N . SER A 1 101 ? 23.898 -7.979 8.289 1.00 61.97 101 SER A N 1
ATOM 740 C CA . SER A 1 101 ? 25.116 -8.184 9.066 1.00 61.97 101 SER A CA 1
ATOM 741 C C . SER A 1 101 ? 25.159 -9.526 9.817 1.00 61.97 101 SER A C 1
ATOM 743 O O . SER A 1 101 ? 24.660 -9.644 10.934 1.00 61.97 101 SER A O 1
ATOM 745 N N . GLY A 1 102 ? 25.757 -10.534 9.188 1.00 48.78 102 GLY A N 1
ATOM 746 C CA . GLY A 1 102 ? 26.056 -11.840 9.769 1.00 48.78 102 GLY A CA 1
ATOM 747 C C . GLY A 1 102 ? 26.982 -12.595 8.818 1.00 48.78 102 GLY A C 1
ATOM 748 O O . GLY A 1 102 ? 26.590 -12.891 7.697 1.00 48.78 102 GLY A O 1
ATOM 749 N N . GLY A 1 103 ? 28.242 -12.792 9.215 1.00 54.62 103 GLY A N 1
ATOM 750 C CA . GLY A 1 103 ? 29.302 -13.337 8.361 1.00 54.62 103 GLY A CA 1
ATOM 751 C C . GLY A 1 103 ? 29.287 -14.861 8.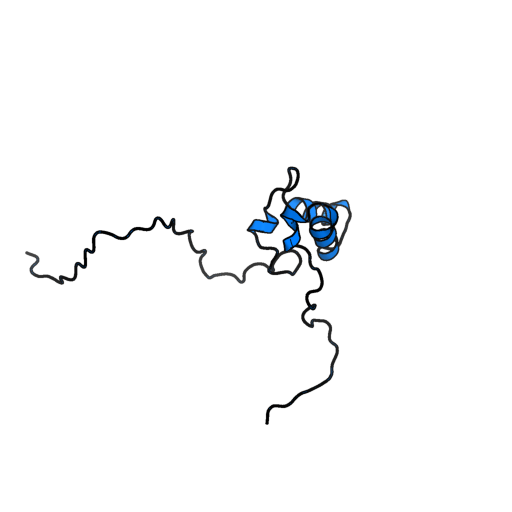161 1.00 54.62 103 GLY A C 1
ATOM 752 O O . GLY A 1 103 ? 28.568 -15.581 8.846 1.00 54.62 103 GLY A O 1
ATOM 753 N N . GLY A 1 104 ? 30.168 -15.321 7.257 1.00 51.47 104 GLY A N 1
ATOM 754 C CA . GLY A 1 104 ? 30.456 -16.733 6.934 1.00 51.47 104 GLY A CA 1
ATOM 755 C C . GLY A 1 104 ? 29.454 -17.328 5.934 1.00 51.47 104 GLY A C 1
ATOM 756 O O . GLY A 1 104 ? 28.262 -17.118 6.068 1.00 51.47 104 GLY A O 1
ATOM 757 N N . SER A 1 105 ? 29.809 -18.060 4.879 1.00 55.72 105 SER A N 1
ATOM 758 C CA . SER A 1 105 ? 31.008 -18.844 4.578 1.00 55.72 105 SER A CA 1
ATOM 759 C C . SER A 1 105 ? 31.134 -19.002 3.056 1.00 55.72 105 SER A C 1
ATOM 761 O O . SER A 1 105 ? 30.139 -18.946 2.338 1.00 55.72 105 SER A O 1
ATOM 763 N N . GLY A 1 106 ? 32.366 -19.144 2.568 1.00 60.31 106 GLY A N 1
ATOM 764 C CA . GLY A 1 106 ? 32.702 -19.011 1.155 1.00 60.31 106 GLY A CA 1
ATOM 765 C C . GLY A 1 106 ? 32.250 -20.125 0.212 1.00 60.31 106 GLY A C 1
ATOM 766 O O . GLY A 1 106 ? 31.722 -21.161 0.601 1.00 60.31 106 GLY A O 1
ATOM 767 N N . SER A 1 107 ? 32.547 -19.893 -1.063 1.00 54.47 107 SER A N 1
ATOM 768 C CA . SER A 1 107 ? 32.789 -20.898 -2.099 1.00 54.47 107 SER A CA 1
ATOM 769 C C . SER A 1 107 ? 33.559 -20.191 -3.212 1.00 54.47 107 SER A C 1
ATOM 771 O O . SER A 1 107 ? 33.059 -19.237 -3.804 1.00 54.47 107 SER A O 1
ATOM 773 N N . GLY A 1 108 ? 34.822 -20.580 -3.388 1.00 56.25 108 GLY A N 1
ATOM 774 C CA . GLY A 1 108 ? 35.723 -20.011 -4.384 1.00 56.25 108 GLY A CA 1
ATOM 775 C C . GLY A 1 108 ? 35.335 -20.387 -5.813 1.00 56.25 108 GLY A C 1
ATOM 776 O O . GLY A 1 108 ? 34.648 -21.381 -6.042 1.00 56.25 108 GLY A O 1
ATOM 777 N N . CYS A 1 109 ? 35.821 -19.601 -6.769 1.00 45.56 109 CYS A N 1
ATOM 778 C CA . CYS A 1 109 ? 35.944 -20.019 -8.157 1.00 45.56 109 CYS A CA 1
ATOM 779 C C . CYS A 1 109 ? 37.385 -20.490 -8.406 1.00 45.56 109 CYS A C 1
ATOM 781 O O . CYS A 1 109 ? 38.340 -19.814 -8.018 1.00 45.56 109 CYS A O 1
ATOM 783 N N . ALA A 1 110 ? 37.494 -21.690 -8.977 1.00 56.16 110 ALA A N 1
ATOM 784 C CA . ALA A 1 110 ? 38.716 -22.283 -9.513 1.00 56.16 110 ALA A CA 1
ATOM 785 C C . ALA A 1 110 ? 38.989 -21.779 -10.935 1.00 56.16 110 ALA A C 1
ATOM 787 O O . ALA A 1 110 ? 38.002 -21.419 -11.620 1.00 56.16 110 ALA A O 1
#

Foldseek 3Di:
DDDDDDDDDPDDPDDDDDDPPPPDPDPDDDDPQQQLNAPLNDPCLQQFDDPHHGLVVQLVCCCPPVVDDSQVSLCCSCVPRPVPRSVSSNNPPPPPPDPDDDDDDDDDDD

Radius of gyration: 24.17 Å; chains: 1; bounding box: 52×50×71 Å

pLDDT: mean 75.35, std 19.41, range [43.0, 96.94]

Secondary structure (DSSP, 8-state):
-----------------------PPPS-SPPPPPGGG-TTS-HHHHT-EETTEEHHHHHHHHHHTS---HHHHHHIIIIII-HHHHGGG----S---S-S----------

Sequence (110 aa):
RIEFPNECGGCDPMHGAQHHGSPSPPPSAPAPPPPCGVSSCTDSVWATLANGFTCGDRITWLQDVEKLDEDQACRQVASKEFPDQCGSCDPRPTQRSSSASGGGSGSGCA